Protein AF-A0A5M9EQ26-F1 (afdb_monomer)

pLDDT: mean 86.11, std 8.91, range [54.62, 96.19]

Radius of gyration: 27.4 Å; Cα contacts (8 Å, |Δi|>4): 83; chains: 1; bounding box: 53×30×78 Å

Secondary structure (DSSP, 8-state):
-HHHHHHHHHHHHHHHHHHHHHHHHHHHHHHHHHHHHHHHHHHHHHHHHHHHHHHHH-SS----SS---SSEEEEE-SSEEEEE-SSS-EEEEE---

Organism: Weissella paramesenteroides (NCBI:txid1249)

Sequence (97 aa):
MVKKRKAIILVQTVTLSFCLLAGLTMWLQRQVEQQNLRKQEYQYWLGRYQAVQYIRSCKEIKADKRLFVLPRVVVITKDYYIVKVTELQSVRVPRKK

Mean predicted aligned error: 9.02 Å

Solvent-accessible surface area (backbone atoms only — not comparable to full-atom values): 5558 Å² total; per-residue (Å²): 115,69,69,62,53,54,51,51,53,51,50,51,53,52,50,52,51,52,53,51,50,53,51,49,51,55,50,52,51,53,51,51,52,55,50,51,51,52,52,52,51,49,52,54,50,49,46,48,50,51,44,51,49,50,58,71,70,44,91,73,88,63,62,47,82,81,63,86,67,66,68,35,35,57,42,77,55,96,62,31,35,34,24,33,49,48,100,87,44,72,41,81,39,72,58,72,130

Foldseek 3Di:
DVVVVVVVVVVVVVVVVVVVVVVVVVVVVVVVVVVVVVVVVVVVVVLQVQQQVVVVPDPDADQDPPDPDPQHFPDDDPFWTWTDHDPPDIDTGTPDD

Structure (mmCIF, N/CA/C/O backbone):
data_AF-A0A5M9EQ26-F1
#
_entry.id   AF-A0A5M9EQ26-F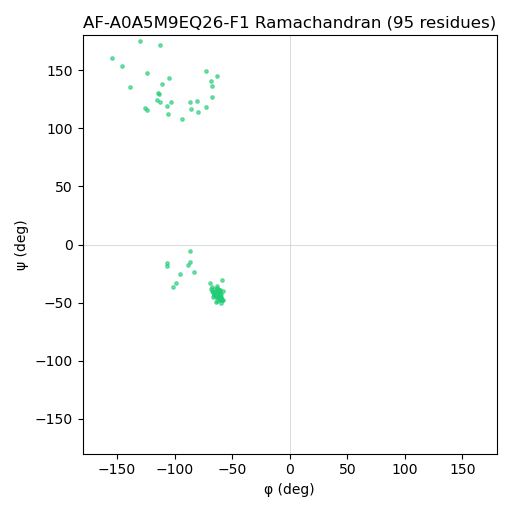1
#
loop_
_atom_site.group_PDB
_atom_site.id
_atom_site.type_symbol
_atom_site.label_atom_id
_atom_site.label_alt_id
_atom_site.label_comp_id
_atom_site.label_asym_id
_atom_site.label_entity_id
_atom_site.label_seq_id
_atom_site.pdbx_PDB_ins_code
_atom_site.Cartn_x
_atom_site.Cartn_y
_atom_site.Cartn_z
_atom_site.occupancy
_atom_site.B_iso_or_equiv
_atom_site.auth_seq_id
_atom_site.auth_comp_id
_atom_site.auth_asym_id
_atom_site.auth_atom_id
_atom_site.pdbx_PDB_model_num
ATOM 1 N N . MET A 1 1 ? 31.656 11.792 -52.257 1.00 57.62 1 MET A N 1
ATOM 2 C CA . MET A 1 1 ? 31.033 12.571 -51.153 1.00 57.62 1 MET A CA 1
ATOM 3 C C . MET A 1 1 ? 29.623 12.101 -50.761 1.00 57.62 1 MET A C 1
ATOM 5 O O . MET A 1 1 ? 29.322 12.111 -49.575 1.00 57.62 1 MET A O 1
ATOM 9 N N . VAL A 1 2 ? 28.776 11.631 -51.691 1.00 62.97 2 VAL A N 1
ATOM 10 C CA . VAL A 1 2 ? 27.375 11.221 -51.412 1.00 62.97 2 VAL A CA 1
ATOM 11 C C . VAL A 1 2 ? 27.241 10.050 -50.416 1.00 62.97 2 VAL A C 1
ATOM 13 O O . VAL A 1 2 ? 26.397 10.100 -49.526 1.00 62.97 2 VAL A O 1
ATOM 16 N N . LYS A 1 3 ? 28.106 9.024 -50.496 1.00 64.31 3 LYS A N 1
ATOM 17 C CA . LYS A 1 3 ? 28.077 7.862 -49.578 1.00 64.31 3 LYS A CA 1
ATOM 18 C C . LYS A 1 3 ? 28.352 8.236 -48.109 1.00 64.31 3 LYS A C 1
ATOM 20 O O . LYS A 1 3 ? 27.678 7.726 -47.224 1.00 64.31 3 LYS A O 1
ATOM 25 N N . LYS A 1 4 ? 29.274 9.178 -47.851 1.00 66.50 4 LYS A N 1
ATOM 26 C CA . LYS A 1 4 ? 29.591 9.659 -46.489 1.00 66.50 4 LYS A CA 1
ATOM 27 C C . LYS A 1 4 ? 28.407 10.403 -45.852 1.00 66.50 4 LYS A C 1
ATOM 29 O O . LYS A 1 4 ? 28.127 10.195 -44.682 1.00 66.50 4 LYS A O 1
ATOM 34 N N . ARG A 1 5 ? 27.663 11.204 -46.629 1.00 70.00 5 ARG A N 1
ATOM 35 C CA . ARG A 1 5 ? 26.464 11.916 -46.140 1.00 70.00 5 ARG A CA 1
ATOM 36 C C . ARG A 1 5 ? 25.320 10.965 -45.773 1.00 70.00 5 ARG A C 1
ATOM 38 O O . ARG A 1 5 ? 24.701 11.151 -44.735 1.00 70.00 5 ARG A O 1
ATOM 45 N N . LYS A 1 6 ? 25.083 9.918 -46.575 1.00 75.19 6 LYS A N 1
ATOM 46 C CA . LYS A 1 6 ? 24.068 8.890 -46.268 1.00 75.19 6 LYS A CA 1
ATOM 47 C C . LYS A 1 6 ? 24.382 8.130 -44.973 1.00 75.19 6 LYS A C 1
ATOM 49 O O . LYS A 1 6 ? 23.477 7.900 -44.182 1.00 75.19 6 LYS A O 1
ATOM 54 N N . ALA A 1 7 ? 25.655 7.804 -44.733 1.00 78.75 7 ALA A N 1
ATOM 55 C CA . ALA A 1 7 ? 26.087 7.162 -43.490 1.00 78.75 7 ALA A CA 1
ATOM 56 C C . ALA A 1 7 ? 25.875 8.065 -42.260 1.00 78.75 7 ALA A C 1
ATOM 58 O O . ALA A 1 7 ? 25.404 7.592 -41.235 1.00 78.75 7 ALA A O 1
ATOM 59 N N . ILE A 1 8 ? 26.151 9.369 -42.375 1.00 83.50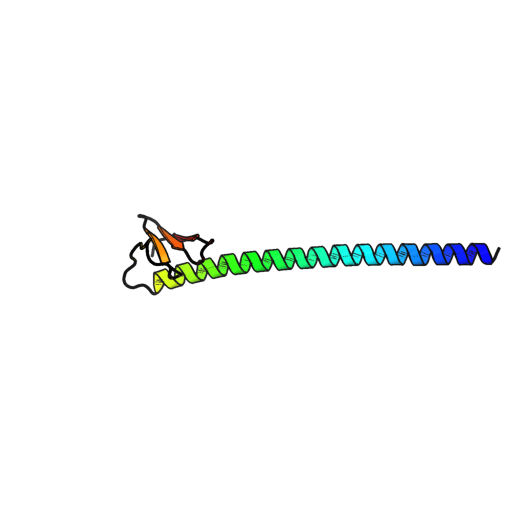 8 ILE A N 1
ATOM 60 C CA . ILE A 1 8 ? 25.928 10.333 -41.282 1.00 83.50 8 ILE A CA 1
ATOM 61 C C . ILE A 1 8 ? 24.436 10.452 -40.940 1.00 83.50 8 ILE A C 1
ATOM 63 O O . ILE A 1 8 ? 24.082 10.409 -39.766 1.00 83.50 8 ILE A O 1
ATOM 67 N N . ILE A 1 9 ? 23.559 10.538 -41.946 1.00 84.19 9 ILE A N 1
ATOM 68 C CA . ILE A 1 9 ? 22.101 10.598 -41.734 1.00 84.19 9 ILE A CA 1
ATOM 69 C C . ILE A 1 9 ? 21.592 9.307 -41.076 1.00 84.19 9 ILE A C 1
ATOM 71 O O . ILE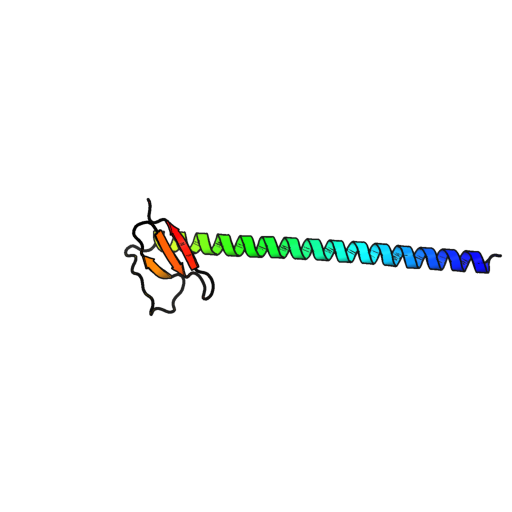 A 1 9 ? 20.764 9.358 -40.167 1.00 84.19 9 ILE A O 1
ATOM 75 N N . LEU A 1 10 ? 22.112 8.147 -41.486 1.00 87.19 10 LEU A N 1
ATOM 76 C CA . LEU A 1 10 ? 21.766 6.868 -40.867 1.00 87.19 10 LEU A CA 1
ATOM 77 C C . LEU A 1 10 ? 22.186 6.828 -39.389 1.00 87.19 10 LEU A C 1
ATOM 79 O O . LEU A 1 10 ? 21.393 6.457 -38.535 1.00 87.19 10 LEU A O 1
ATOM 83 N N . VAL A 1 11 ? 23.402 7.274 -39.066 1.00 89.75 11 VAL A N 1
ATOM 84 C CA . VAL A 1 11 ? 23.865 7.338 -37.671 1.00 89.75 11 VAL A CA 1
ATOM 85 C C . VAL A 1 11 ? 23.000 8.299 -36.856 1.00 89.75 11 VAL A C 1
ATOM 87 O O . VAL A 1 11 ? 22.553 7.939 -35.776 1.00 89.75 11 VAL A O 1
ATOM 90 N N . GLN A 1 12 ? 22.690 9.488 -37.378 1.00 88.50 12 GLN A N 1
ATOM 91 C CA . GLN A 1 12 ? 21.841 10.458 -36.678 1.00 88.50 12 GLN A CA 1
ATOM 92 C C . GLN A 1 12 ? 20.425 9.928 -36.429 1.00 88.50 12 GLN A C 1
ATOM 94 O O . GLN A 1 12 ? 19.903 10.088 -35.329 1.00 88.50 12 GLN A O 1
ATOM 99 N N . THR A 1 13 ? 19.815 9.272 -37.417 1.00 89.50 13 THR A N 1
ATOM 100 C CA . THR A 1 13 ? 18.470 8.688 -37.274 1.00 89.50 13 THR A CA 1
ATOM 101 C C . THR A 1 13 ? 18.449 7.538 -36.274 1.00 89.50 13 THR A C 1
ATOM 103 O O . THR A 1 13 ? 17.539 7.478 -35.446 1.00 89.50 13 THR A O 1
ATOM 106 N N . VAL A 1 14 ? 19.468 6.675 -36.279 1.00 92.25 14 VAL A N 1
ATOM 107 C CA . VAL A 1 14 ? 19.601 5.593 -35.294 1.00 92.25 14 VAL A CA 1
ATOM 108 C C . VAL A 1 14 ? 19.791 6.170 -33.892 1.00 92.25 14 VAL A C 1
ATOM 110 O O . VAL A 1 14 ? 19.042 5.811 -32.987 1.00 92.25 14 VAL A O 1
ATOM 113 N N . THR A 1 15 ? 20.716 7.115 -33.711 1.00 90.62 15 THR A N 1
ATOM 114 C CA . THR A 1 15 ? 20.974 7.735 -32.404 1.00 90.62 15 THR A CA 1
ATOM 115 C C . THR A 1 15 ? 19.736 8.449 -31.862 1.00 90.62 15 THR A C 1
ATOM 117 O O . THR A 1 15 ? 19.370 8.234 -30.709 1.00 90.62 15 THR A O 1
ATOM 120 N N . LEU A 1 16 ? 19.038 9.236 -32.688 1.00 92.94 16 LEU A N 1
ATOM 121 C CA . LEU A 1 16 ? 17.795 9.905 -32.286 1.00 92.94 16 LEU A CA 1
ATOM 122 C C . LEU A 1 16 ? 16.703 8.900 -31.904 1.00 92.94 16 LEU A C 1
ATOM 124 O O . LEU A 1 16 ? 16.026 9.094 -30.897 1.00 92.94 16 LEU A O 1
ATOM 128 N N . SER A 1 17 ? 16.568 7.806 -32.658 1.00 93.12 17 SER A N 1
ATOM 129 C CA . SER A 1 17 ? 15.607 6.742 -32.347 1.00 93.12 17 SER A CA 1
ATOM 130 C C . SER A 1 17 ? 15.920 6.077 -31.005 1.00 93.12 17 SER A C 1
ATOM 132 O O . SER A 1 17 ? 15.015 5.884 -30.195 1.00 93.12 17 SER A O 1
ATOM 134 N N . PHE A 1 18 ? 17.195 5.793 -30.719 1.00 93.31 18 PHE A N 1
ATOM 135 C CA . PHE A 1 18 ? 17.617 5.255 -29.422 1.00 93.31 18 PHE A CA 1
ATOM 136 C C . PHE A 1 18 ? 17.366 6.235 -28.271 1.00 93.31 18 PHE A C 1
ATOM 138 O O . PHE A 1 18 ? 16.863 5.821 -27.228 1.00 93.31 18 PHE A O 1
ATOM 145 N N . CYS A 1 19 ? 17.657 7.527 -28.449 1.00 93.56 19 CYS A N 1
ATOM 146 C CA . CYS A 1 19 ? 17.379 8.542 -27.430 1.00 93.56 19 CYS A CA 1
ATOM 147 C C . CYS A 1 19 ? 15.878 8.665 -27.136 1.00 93.56 19 CYS A C 1
ATOM 149 O O . CYS A 1 19 ? 15.486 8.748 -25.973 1.00 93.56 19 CYS A O 1
ATOM 151 N N . LEU A 1 20 ? 15.036 8.636 -28.172 1.00 94.19 20 LEU A N 1
ATOM 152 C CA . LEU A 1 20 ? 13.582 8.670 -28.019 1.00 94.19 20 LEU A CA 1
ATOM 153 C C . LEU A 1 20 ? 13.060 7.420 -27.306 1.00 94.19 20 LEU A C 1
ATOM 155 O O . LEU A 1 20 ? 12.248 7.538 -26.390 1.00 94.19 20 LEU A O 1
ATOM 159 N N . LEU A 1 21 ? 13.560 6.237 -27.673 1.00 95.50 21 LEU A N 1
ATOM 160 C CA . LEU A 1 21 ? 13.209 4.986 -27.000 1.00 95.50 21 LEU A CA 1
ATOM 161 C C . LEU A 1 21 ? 13.614 5.010 -25.523 1.00 95.50 21 LEU A C 1
ATOM 163 O O . LEU A 1 21 ? 12.794 4.674 -24.674 1.00 95.50 21 LEU A O 1
ATOM 167 N N . ALA A 1 22 ? 14.829 5.460 -25.204 1.00 94.44 22 ALA A N 1
ATOM 168 C CA . ALA A 1 22 ? 15.298 5.576 -23.824 1.00 94.44 22 ALA A CA 1
ATOM 169 C C . ALA A 1 22 ? 14.464 6.581 -23.006 1.00 94.44 22 ALA A C 1
ATOM 171 O O . ALA A 1 22 ? 14.105 6.314 -21.860 1.00 94.44 22 ALA A O 1
ATOM 172 N N . GLY A 1 23 ? 14.101 7.722 -23.600 1.00 95.31 23 GLY A N 1
ATOM 173 C CA . GLY A 1 23 ? 13.221 8.697 -22.955 1.00 95.31 23 GLY A CA 1
ATOM 174 C C . GLY A 1 23 ? 11.828 8.126 -22.673 1.00 95.31 23 GLY A C 1
ATOM 175 O O . GLY A 1 23 ? 11.296 8.299 -21.575 1.00 95.31 23 GLY A O 1
ATOM 176 N N . LEU A 1 24 ? 11.259 7.395 -23.635 1.00 95.56 24 LEU A N 1
ATOM 177 C CA . LEU A 1 24 ? 9.956 6.745 -23.489 1.00 95.56 24 LEU A CA 1
ATOM 178 C C . LEU A 1 24 ? 9.971 5.646 -22.423 1.00 95.56 24 LEU A C 1
ATOM 180 O O . LEU A 1 24 ? 9.045 5.585 -21.615 1.00 95.56 24 LEU A O 1
ATOM 184 N N . THR A 1 25 ? 11.005 4.803 -22.375 1.00 94.94 25 THR A N 1
ATOM 185 C CA . THR A 1 25 ? 11.096 3.743 -21.359 1.00 94.94 25 THR A CA 1
ATOM 186 C C . THR A 1 25 ? 11.241 4.322 -19.956 1.00 94.94 25 THR A C 1
ATOM 188 O O . THR A 1 25 ? 10.514 3.897 -19.058 1.00 94.94 25 THR A O 1
ATOM 191 N N . MET A 1 26 ? 12.083 5.346 -19.768 1.00 95.50 26 MET A N 1
ATOM 192 C CA . MET A 1 26 ? 12.201 6.044 -18.481 1.00 95.50 26 MET A CA 1
ATOM 193 C C . MET A 1 26 ? 10.881 6.700 -18.061 1.00 95.50 26 MET A C 1
ATOM 195 O O . MET A 1 26 ? 10.491 6.629 -16.893 1.00 95.50 26 MET A O 1
ATOM 199 N N . TRP A 1 27 ? 10.165 7.319 -19.003 1.00 95.69 27 TRP A N 1
ATOM 200 C CA . TRP A 1 27 ? 8.861 7.916 -18.726 1.00 95.69 27 TRP A CA 1
ATOM 201 C C . TRP A 1 27 ? 7.831 6.866 -18.302 1.00 95.69 27 TRP A C 1
ATOM 203 O O . TRP A 1 27 ? 7.149 7.039 -17.290 1.00 95.69 27 TRP A O 1
ATOM 213 N N . LEU A 1 28 ? 7.729 5.765 -19.051 1.00 96.19 28 LEU A N 1
ATOM 214 C CA . LEU A 1 28 ? 6.815 4.665 -18.745 1.00 96.19 28 LEU A CA 1
ATOM 215 C C . LEU A 1 28 ? 7.126 4.049 -17.383 1.00 96.19 28 LEU A C 1
ATOM 217 O O . LEU A 1 28 ? 6.208 3.833 -16.592 1.00 96.19 28 LEU A O 1
ATOM 221 N N . GLN A 1 29 ? 8.403 3.839 -17.072 1.00 95.44 29 GLN A N 1
ATOM 222 C CA . GLN A 1 29 ? 8.816 3.325 -15.773 1.00 95.44 29 GLN A CA 1
ATOM 223 C C . GLN A 1 29 ? 8.368 4.252 -14.637 1.00 95.44 29 GLN A C 1
ATOM 225 O O . GLN A 1 29 ? 7.754 3.793 -13.674 1.00 95.44 29 GLN A O 1
ATOM 230 N N . ARG A 1 30 ? 8.555 5.568 -14.789 1.00 94.69 30 ARG A N 1
ATOM 231 C CA . ARG A 1 30 ? 8.102 6.552 -13.797 1.00 94.69 30 ARG A CA 1
ATOM 232 C C . ARG A 1 30 ? 6.579 6.558 -13.627 1.00 94.69 30 ARG A C 1
ATOM 234 O O . ARG A 1 30 ? 6.087 6.704 -12.510 1.00 94.69 30 ARG A O 1
ATOM 241 N N . GLN A 1 31 ? 5.820 6.371 -14.709 1.00 94.56 31 GLN A N 1
ATOM 242 C CA . GLN A 1 31 ? 4.359 6.238 -14.641 1.00 94.56 31 GLN A CA 1
ATOM 243 C C . GLN A 1 31 ? 3.936 4.972 -13.887 1.00 94.56 31 GLN A C 1
ATOM 245 O O . GLN A 1 31 ? 3.031 5.030 -13.052 1.00 94.56 31 GLN A O 1
ATOM 250 N N . VAL A 1 32 ? 4.603 3.843 -14.135 1.00 95.31 32 VAL A N 1
ATOM 251 C CA . VAL A 1 32 ? 4.345 2.578 -13.431 1.00 95.31 32 VAL A CA 1
ATOM 252 C C . VAL A 1 32 ? 4.659 2.708 -11.940 1.00 95.31 32 VAL A C 1
ATOM 254 O O . VAL A 1 32 ? 3.840 2.317 -11.108 1.00 95.31 32 VAL A O 1
ATOM 257 N N . GLU A 1 33 ? 5.788 3.321 -11.583 1.00 94.81 33 GLU A N 1
ATOM 258 C CA . GLU A 1 33 ? 6.146 3.596 -10.187 1.00 94.81 33 GLU A CA 1
ATOM 259 C C . GLU A 1 33 ? 5.083 4.458 -9.491 1.00 94.81 33 GLU A C 1
ATOM 261 O O . GLU A 1 33 ? 4.588 4.096 -8.422 1.00 94.81 33 GLU A O 1
ATOM 266 N N . GLN A 1 34 ? 4.639 5.544 -10.129 1.00 93.75 34 GLN A N 1
ATOM 267 C CA . GLN A 1 34 ? 3.574 6.399 -9.593 1.00 93.75 34 GLN A CA 1
ATOM 268 C C . GLN A 1 34 ? 2.230 5.672 -9.450 1.00 93.75 34 GLN A C 1
ATOM 270 O O . GLN A 1 34 ? 1.466 5.942 -8.521 1.00 93.75 34 GLN A O 1
ATOM 275 N N . GLN A 1 35 ? 1.895 4.762 -10.366 1.00 94.31 35 GLN A N 1
ATOM 276 C CA . GLN A 1 35 ? 0.696 3.934 -10.236 1.00 94.31 35 GLN A CA 1
ATOM 277 C C . GLN A 1 35 ? 0.814 2.946 -9.073 1.00 94.31 35 GLN A C 1
ATOM 279 O O . GLN A 1 35 ? -0.156 2.762 -8.338 1.00 94.31 35 GLN A O 1
ATOM 284 N N . ASN A 1 36 ? 1.984 2.340 -8.875 1.00 94.94 36 ASN A N 1
ATOM 285 C CA . ASN A 1 36 ? 2.217 1.413 -7.771 1.00 94.94 36 ASN A CA 1
ATOM 286 C C . ASN A 1 36 ? 2.139 2.117 -6.413 1.00 94.94 36 ASN A C 1
ATOM 288 O O . ASN A 1 36 ? 1.470 1.605 -5.517 1.00 94.94 36 ASN A O 1
ATOM 292 N N . LEU A 1 37 ? 2.718 3.314 -6.286 1.00 93.94 37 LEU A N 1
ATOM 293 C CA . LEU A 1 37 ? 2.593 4.134 -5.076 1.00 93.94 37 LEU A CA 1
ATOM 294 C C . LEU A 1 37 ? 1.126 4.457 -4.767 1.00 93.94 37 LEU A C 1
ATOM 296 O O . LEU A 1 37 ? 0.658 4.204 -3.660 1.00 93.94 37 LEU A O 1
ATOM 300 N N . ARG A 1 38 ? 0.354 4.902 -5.768 1.00 92.69 38 ARG A N 1
ATOM 301 C CA . ARG A 1 38 ? -1.086 5.163 -5.594 1.00 92.69 38 ARG A CA 1
ATOM 302 C C . ARG A 1 38 ? -1.872 3.915 -5.192 1.00 92.69 38 ARG A C 1
ATOM 304 O O . ARG A 1 38 ? -2.773 4.001 -4.361 1.00 92.69 38 ARG A O 1
ATOM 311 N N . LYS A 1 39 ? -1.543 2.745 -5.752 1.00 93.31 39 LYS A N 1
ATOM 312 C CA . LYS A 1 39 ? -2.164 1.468 -5.355 1.00 93.31 39 LYS A CA 1
ATOM 313 C C . LYS A 1 39 ? -1.853 1.121 -3.899 1.00 93.31 39 LYS A C 1
ATOM 315 O O . LYS A 1 39 ? -2.758 0.701 -3.182 1.00 93.31 39 LYS A O 1
ATOM 320 N N . GLN A 1 40 ? -0.610 1.315 -3.460 1.00 89.06 40 GLN A N 1
ATOM 321 C CA . GLN A 1 40 ? -0.206 1.081 -2.072 1.00 89.06 40 GLN A CA 1
ATOM 322 C C . GLN A 1 40 ? -0.928 2.029 -1.108 1.00 89.06 40 GLN A C 1
ATOM 324 O O . GLN A 1 40 ? -1.473 1.577 -0.101 1.00 89.06 40 GLN A O 1
ATOM 329 N N . GLU A 1 41 ? -1.003 3.319 -1.438 1.00 90.56 41 GLU A N 1
ATOM 330 C CA . GLU A 1 41 ? -1.768 4.298 -0.658 1.00 90.56 41 GLU A CA 1
ATOM 331 C C . GLU A 1 41 ? -3.249 3.922 -0.585 1.00 90.56 41 GLU A C 1
ATOM 333 O O . GLU A 1 41 ? -3.836 3.913 0.497 1.00 90.56 41 GLU A O 1
ATOM 338 N N . TYR A 1 42 ? -3.856 3.549 -1.714 1.00 91.19 42 TYR A N 1
ATOM 339 C CA . TYR A 1 42 ? -5.247 3.111 -1.748 1.00 91.19 42 TYR A CA 1
ATOM 340 C C . TYR A 1 42 ? -5.486 1.895 -0.845 1.00 91.19 42 TYR A C 1
ATOM 342 O O . TYR A 1 42 ? -6.405 1.913 -0.030 1.00 91.19 42 TYR A O 1
ATOM 350 N N . GLN A 1 43 ? -4.642 0.862 -0.930 1.00 88.81 43 GLN A N 1
ATOM 351 C CA . GLN A 1 43 ? -4.743 -0.323 -0.069 1.00 88.81 43 GLN A CA 1
ATOM 352 C C . GLN A 1 43 ? -4.567 0.028 1.413 1.00 88.81 43 GLN A C 1
ATOM 354 O O . GLN A 1 43 ? -5.292 -0.485 2.271 1.00 88.81 43 GLN A O 1
ATOM 359 N N . TYR A 1 44 ? -3.644 0.938 1.723 1.00 88.69 44 TYR A N 1
ATOM 360 C CA . TYR A 1 44 ? -3.445 1.437 3.078 1.00 88.69 44 TYR A CA 1
ATOM 361 C C . TYR A 1 44 ? -4.712 2.105 3.631 1.00 88.69 44 TYR A C 1
ATOM 363 O O . TYR A 1 44 ? -5.171 1.762 4.728 1.00 88.69 44 TYR A O 1
ATOM 371 N N . TRP A 1 45 ? -5.307 3.021 2.865 1.00 89.81 45 TRP A N 1
ATOM 372 C CA . TRP A 1 45 ? -6.523 3.733 3.259 1.00 89.81 45 TRP A CA 1
ATOM 373 C C . TRP A 1 45 ? -7.751 2.827 3.304 1.00 89.81 45 TRP A C 1
ATOM 375 O O . TRP A 1 45 ? -8.547 2.938 4.237 1.00 89.81 45 TRP A O 1
ATOM 385 N N . LEU A 1 46 ? -7.877 1.887 2.367 1.00 91.38 46 LEU A N 1
ATOM 386 C CA . LEU A 1 46 ? -8.943 0.889 2.354 1.00 91.38 46 LEU A CA 1
ATOM 387 C C . LEU A 1 46 ? -8.899 0.024 3.617 1.00 91.38 46 LEU A C 1
ATOM 389 O O . LEU A 1 46 ? -9.917 -0.129 4.292 1.00 91.38 46 LEU A O 1
ATOM 393 N N . GLY A 1 47 ? -7.715 -0.474 3.989 1.00 90.25 47 GLY A N 1
ATOM 394 C CA . GLY A 1 47 ? -7.544 -1.243 5.219 1.00 90.25 47 GLY A CA 1
ATOM 395 C C . GLY A 1 47 ? -7.912 -0.426 6.460 1.00 90.25 47 GLY A C 1
ATOM 396 O O . GLY A 1 47 ? -8.601 -0.915 7.357 1.00 90.25 47 GLY A O 1
ATOM 397 N N . ARG A 1 48 ? -7.531 0.859 6.495 1.00 90.19 48 ARG A N 1
ATOM 398 C CA . ARG A 1 48 ? -7.951 1.773 7.568 1.00 90.19 48 ARG A CA 1
ATOM 399 C C . ARG A 1 48 ? -9.462 1.949 7.642 1.00 90.19 48 ARG A C 1
ATOM 401 O O . ARG A 1 48 ? -10.021 1.871 8.735 1.00 90.19 48 ARG A O 1
ATOM 408 N N . TYR A 1 49 ? -10.112 2.167 6.506 1.00 90.94 49 TYR A N 1
ATOM 409 C CA . TYR A 1 49 ? -11.559 2.321 6.433 1.00 90.94 49 TYR A CA 1
ATOM 410 C C . TYR A 1 49 ? -12.282 1.064 6.934 1.00 90.94 49 TYR A C 1
ATOM 412 O O . TYR A 1 49 ? -13.138 1.163 7.812 1.00 90.94 49 TYR A O 1
ATOM 420 N N . GLN A 1 50 ? -11.870 -0.118 6.468 1.00 90.56 50 GLN A N 1
ATOM 421 C CA . GLN A 1 50 ? -12.425 -1.401 6.907 1.00 90.56 50 GLN A CA 1
ATOM 422 C C . GLN A 1 50 ? -12.257 -1.620 8.416 1.00 90.56 50 GLN A C 1
ATOM 424 O O . GLN A 1 50 ? -13.203 -2.032 9.084 1.00 90.56 50 GLN A O 1
ATOM 429 N N . ALA A 1 51 ? -11.087 -1.297 8.979 1.00 89.88 51 ALA A N 1
ATOM 430 C CA . ALA A 1 51 ? -10.843 -1.406 10.417 1.00 89.88 51 ALA A CA 1
ATOM 431 C C . ALA A 1 51 ? -11.783 -0.517 11.246 1.00 89.88 51 ALA A C 1
ATOM 433 O O . ALA A 1 51 ? -12.336 -0.957 12.255 1.00 89.88 51 ALA A O 1
ATOM 434 N N . VAL A 1 52 ? -11.969 0.734 10.815 1.00 90.31 52 VAL A N 1
ATOM 435 C CA . VAL A 1 52 ? -12.872 1.687 11.476 1.00 90.31 52 VAL A CA 1
ATOM 436 C C . VAL A 1 52 ? -14.323 1.232 11.346 1.00 90.31 52 VAL A C 1
ATOM 438 O O . VAL A 1 52 ? -15.058 1.247 12.332 1.00 90.31 52 VAL A O 1
ATOM 441 N N . GLN A 1 53 ? -14.739 0.806 10.152 1.00 90.12 53 GLN A N 1
ATOM 442 C CA . GLN A 1 53 ? -16.099 0.338 9.899 1.00 90.12 53 GLN A CA 1
ATOM 443 C C . GLN A 1 53 ? -16.429 -0.910 10.723 1.00 90.12 53 GLN A C 1
ATOM 445 O O . GLN A 1 53 ? -17.505 -0.968 11.311 1.00 90.12 53 GLN A O 1
ATOM 450 N N . TYR A 1 54 ? -15.493 -1.857 10.827 1.00 88.38 54 TYR A N 1
ATOM 451 C CA . TYR A 1 54 ? -15.633 -3.053 11.657 1.00 88.38 54 TYR A CA 1
ATOM 452 C C . TYR A 1 54 ? -15.838 -2.705 13.136 1.00 88.38 54 TYR A C 1
ATOM 454 O O . TYR A 1 54 ? -16.759 -3.198 13.779 1.00 88.38 54 TYR A O 1
ATOM 462 N N . ILE A 1 55 ? -15.028 -1.790 13.677 1.00 87.50 55 ILE A N 1
ATOM 463 C CA . ILE A 1 55 ? -15.191 -1.322 15.061 1.00 87.50 55 ILE A CA 1
ATOM 464 C C . ILE A 1 55 ? -16.545 -0.644 15.273 1.00 87.50 55 ILE A C 1
ATOM 466 O O . ILE A 1 55 ? -17.161 -0.841 16.316 1.00 87.50 55 ILE A O 1
ATOM 470 N N . ARG A 1 56 ? -17.015 0.142 14.298 1.00 86.62 56 ARG A N 1
ATOM 471 C CA . ARG A 1 56 ? -18.317 0.822 14.373 1.00 86.62 56 ARG A CA 1
ATOM 472 C C . ARG A 1 56 ? -19.501 -0.141 14.286 1.00 86.62 56 ARG A C 1
ATOM 474 O O . ARG A 1 56 ? -20.532 0.144 14.885 1.00 86.62 56 ARG A O 1
ATOM 481 N N . SER A 1 57 ? -19.385 -1.237 13.536 1.00 86.81 57 SER A N 1
ATOM 482 C CA . SER A 1 57 ? -20.470 -2.211 13.374 1.00 86.81 57 SER A CA 1
ATOM 483 C C . SER A 1 57 ? -20.540 -3.232 14.514 1.00 86.81 57 SER A C 1
ATOM 485 O O . SER A 1 57 ? -21.611 -3.782 14.780 1.00 86.81 57 SER A O 1
ATOM 487 N N . CYS A 1 58 ? -19.436 -3.480 15.221 1.00 83.44 58 CYS A N 1
ATOM 488 C CA . CYS A 1 58 ? -19.412 -4.381 16.369 1.00 83.44 58 CYS A CA 1
ATOM 489 C C . CYS A 1 58 ? -20.102 -3.769 17.601 1.00 83.44 58 CYS A C 1
ATOM 491 O O . CYS A 1 58 ? -19.623 -2.794 18.175 1.00 83.44 58 CYS A O 1
ATOM 493 N N . LYS A 1 59 ? -21.182 -4.409 18.075 1.00 72.25 59 LYS A N 1
ATOM 494 C CA . LYS A 1 59 ? -21.841 -4.062 19.351 1.00 72.25 59 LYS A CA 1
ATOM 495 C C . LYS A 1 59 ? -20.968 -4.372 20.573 1.00 72.25 59 LYS A C 1
ATOM 497 O O . LYS A 1 59 ? -20.965 -3.614 21.535 1.00 72.25 59 LYS A O 1
ATOM 502 N N . GLU A 1 60 ? -20.206 -5.464 20.518 1.00 77.31 60 GLU A N 1
ATOM 503 C CA . GLU A 1 60 ? -19.233 -5.847 21.542 1.00 77.31 60 GLU A CA 1
ATOM 504 C C . GLU A 1 60 ? -17.864 -6.062 20.901 1.00 77.31 60 GLU A C 1
ATOM 506 O O . GLU A 1 60 ? -17.681 -6.956 20.075 1.00 77.31 60 GLU A O 1
ATOM 511 N N . ILE A 1 61 ? -16.882 -5.252 21.294 1.00 79.75 61 ILE A N 1
ATOM 512 C CA . ILE A 1 61 ? -15.507 -5.389 20.815 1.00 79.75 61 ILE A CA 1
ATOM 513 C C . ILE A 1 61 ? -14.740 -6.260 21.809 1.00 79.75 61 ILE A C 1
ATOM 515 O O . ILE A 1 61 ? -14.416 -5.814 22.911 1.00 79.75 61 ILE A O 1
ATOM 519 N N . LYS A 1 62 ? -14.425 -7.493 21.408 1.00 78.88 62 LYS A N 1
ATOM 520 C CA . LYS A 1 62 ? -13.563 -8.415 22.161 1.00 78.88 62 LYS A CA 1
ATOM 521 C C . LYS A 1 62 ? -12.247 -8.602 21.411 1.00 78.88 62 LYS A C 1
ATOM 523 O O . LYS A 1 62 ? -12.234 -8.686 20.185 1.00 78.88 62 LYS A O 1
ATOM 528 N N . ALA A 1 63 ? -11.137 -8.617 22.147 1.00 77.50 63 ALA A N 1
ATOM 529 C CA . ALA A 1 63 ? -9.834 -8.931 21.578 1.00 77.50 63 ALA A CA 1
ATOM 530 C C . ALA A 1 63 ? -9.734 -10.447 21.449 1.00 77.50 63 ALA A C 1
ATOM 532 O O . ALA A 1 63 ? -9.697 -11.134 22.470 1.00 77.50 63 ALA A O 1
ATOM 533 N N . ASP A 1 64 ? -9.680 -10.957 20.222 1.00 75.31 64 ASP A N 1
ATOM 534 C CA . ASP A 1 64 ? -9.544 -12.390 20.000 1.00 75.31 64 ASP A CA 1
ATOM 535 C C . ASP A 1 64 ? -8.321 -12.694 19.138 1.00 75.31 64 ASP A C 1
ATOM 537 O O . ASP A 1 64 ? -8.198 -12.289 17.979 1.00 75.31 64 ASP A O 1
ATOM 541 N N . LYS A 1 65 ? -7.371 -13.396 19.755 1.00 68.62 65 LYS A N 1
ATOM 542 C CA . LYS A 1 65 ? -6.113 -13.796 19.120 1.00 68.62 65 LYS A CA 1
ATOM 543 C C . LYS A 1 65 ? -6.240 -15.134 18.392 1.00 68.62 65 LYS A C 1
ATOM 545 O O . LYS A 1 65 ? -5.374 -15.430 17.573 1.00 68.62 65 LYS A O 1
ATOM 550 N N . ARG A 1 66 ? -7.276 -15.929 18.693 1.00 69.62 66 ARG A N 1
ATOM 551 C CA . ARG A 1 66 ? -7.427 -17.315 18.212 1.00 69.62 66 ARG A CA 1
ATOM 552 C C . ARG A 1 66 ? -8.291 -17.424 16.959 1.00 69.62 66 ARG A C 1
ATOM 554 O O . ARG A 1 66 ? -8.118 -18.357 16.184 1.00 69.62 66 ARG A O 1
ATOM 561 N N . LEU A 1 67 ? -9.188 -16.467 16.739 1.00 69.88 67 LEU A N 1
ATOM 562 C CA . LEU A 1 67 ? -9.976 -16.384 15.511 1.00 69.88 67 LEU A CA 1
ATOM 563 C C . LEU A 1 67 ? -9.073 -16.042 14.322 1.00 69.88 67 LEU A C 1
ATOM 565 O O . LEU A 1 67 ? -8.361 -15.046 14.360 1.00 69.88 67 LEU A O 1
ATOM 569 N N . PHE A 1 68 ? -9.129 -16.837 13.251 1.00 73.00 68 PHE A N 1
ATOM 570 C CA . PHE A 1 68 ? -8.423 -16.552 11.993 1.00 73.00 68 PHE A CA 1
ATOM 571 C C . PHE A 1 68 ? -9.218 -15.652 11.040 1.00 73.00 68 PHE A C 1
ATOM 573 O O . PHE A 1 68 ? -8.674 -15.192 10.042 1.00 73.00 68 PHE A O 1
ATOM 580 N N . VAL A 1 69 ? -10.463 -15.323 11.387 1.00 79.81 69 VAL A N 1
ATOM 581 C CA . VAL A 1 69 ? -11.328 -14.436 10.602 1.00 79.81 69 VAL A CA 1
ATOM 582 C C . VAL A 1 69 ? -10.784 -13.002 10.631 1.00 79.81 69 VAL A C 1
ATOM 584 O O . VAL A 1 69 ? -10.251 -12.539 11.645 1.00 79.81 69 VAL A O 1
ATOM 587 N N . LEU A 1 70 ? -10.871 -12.319 9.494 1.00 83.12 70 LEU A N 1
ATOM 588 C CA . LEU A 1 70 ? -10.46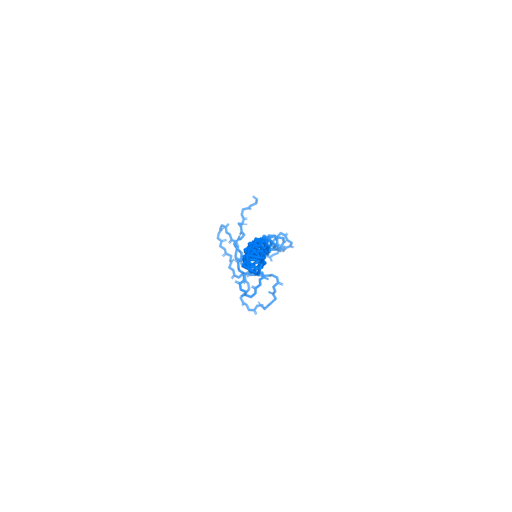2 -10.933 9.286 1.00 83.12 70 LEU A CA 1
ATOM 589 C C . LEU A 1 70 ? -11.665 -10.141 8.745 1.00 83.12 70 LEU A C 1
ATOM 591 O O . LEU A 1 70 ? -12.445 -10.714 7.982 1.00 83.12 70 LEU A O 1
ATOM 595 N N . PRO A 1 71 ? -11.814 -8.845 9.068 1.00 85.50 71 PRO A N 1
ATOM 596 C CA . PRO A 1 71 ? -11.029 -8.060 10.028 1.00 85.50 71 PRO A CA 1
ATOM 597 C C . PRO A 1 71 ? -11.335 -8.436 11.492 1.00 85.50 71 PRO A C 1
ATOM 599 O O . PRO A 1 71 ? -12.450 -8.832 11.811 1.00 85.50 71 PRO A O 1
ATOM 602 N N . ARG A 1 72 ? -10.355 -8.311 12.403 1.00 86.06 72 ARG A N 1
ATOM 603 C CA . ARG A 1 72 ? -10.530 -8.626 13.840 1.00 86.06 72 ARG A CA 1
ATOM 604 C C . ARG A 1 72 ? -9.730 -7.727 14.773 1.00 86.06 72 ARG A C 1
ATOM 606 O O . ARG A 1 72 ? -8.657 -7.256 14.411 1.00 86.06 72 ARG A O 1
ATOM 613 N N . VAL A 1 73 ? -10.191 -7.546 16.011 1.00 87.12 73 VAL A N 1
ATOM 614 C CA . VAL A 1 73 ? -9.430 -6.820 17.043 1.00 87.12 73 VAL A CA 1
ATOM 615 C C . VAL A 1 73 ? -8.476 -7.776 17.755 1.00 87.12 73 VAL A C 1
ATOM 617 O O . VAL A 1 73 ? -8.902 -8.768 18.336 1.00 87.12 73 VAL A O 1
ATOM 620 N N . VAL A 1 74 ? -7.181 -7.468 17.727 1.00 87.62 74 VAL A N 1
ATOM 621 C CA . VAL A 1 74 ? -6.129 -8.295 18.350 1.00 87.62 74 VAL A CA 1
ATOM 622 C C . VAL A 1 74 ? -5.725 -7.742 19.715 1.00 87.62 74 VAL A C 1
ATOM 624 O O . VAL A 1 74 ? -5.376 -8.500 20.621 1.00 87.62 74 VAL A O 1
ATOM 627 N N . VAL A 1 75 ? -5.773 -6.415 19.872 1.00 87.00 75 VAL A N 1
ATOM 628 C CA . VAL A 1 75 ? -5.429 -5.724 21.119 1.00 87.00 75 VAL A CA 1
ATOM 629 C C . VAL A 1 75 ? -6.421 -4.596 21.367 1.00 87.00 75 VAL A C 1
ATOM 631 O O . VAL A 1 75 ? -6.732 -3.818 20.465 1.00 87.00 75 VAL A O 1
ATOM 634 N N . ILE A 1 76 ? -6.886 -4.494 22.610 1.00 88.31 76 ILE A N 1
ATOM 635 C CA . ILE A 1 76 ? -7.679 -3.371 23.104 1.00 88.31 76 ILE A CA 1
ATOM 636 C C . ILE A 1 76 ? -6.827 -2.635 24.134 1.00 88.31 76 ILE A C 1
ATOM 638 O O . ILE A 1 76 ? -6.382 -3.224 25.118 1.00 88.31 76 ILE A O 1
ATOM 642 N N . THR A 1 77 ? -6.597 -1.348 23.911 1.00 87.50 77 THR A N 1
ATOM 643 C CA . THR A 1 77 ? -5.909 -0.456 24.849 1.00 87.50 77 THR A CA 1
ATOM 644 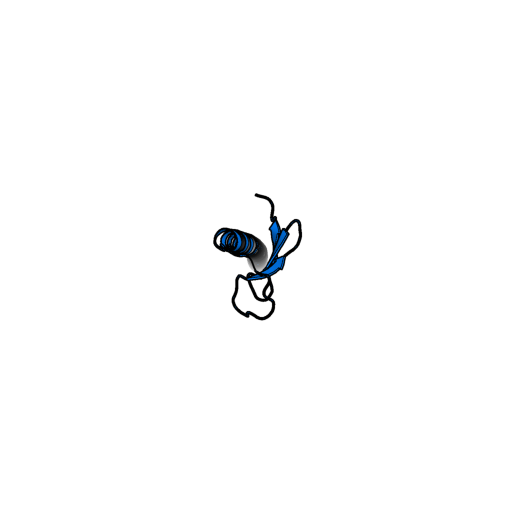C C . THR A 1 77 ? -6.900 0.587 25.381 1.00 87.50 77 THR A C 1
ATOM 646 O O . THR A 1 77 ? -8.0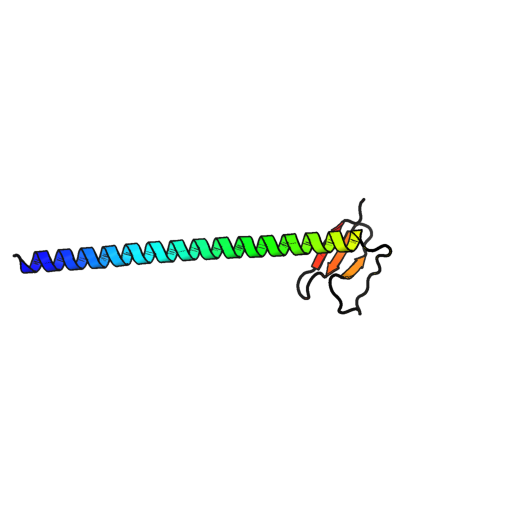51 0.668 24.937 1.00 87.50 77 THR A O 1
ATOM 649 N N . LYS A 1 78 ? -6.484 1.384 26.373 1.00 84.38 78 LYS A N 1
ATOM 650 C CA . LYS A 1 78 ? -7.300 2.478 26.921 1.00 84.38 78 LYS A CA 1
ATOM 651 C C . LYS A 1 78 ? -7.692 3.498 25.840 1.00 84.38 78 LYS A C 1
ATOM 653 O O . LYS A 1 78 ? -8.855 3.878 25.783 1.00 84.38 78 LYS A O 1
ATOM 658 N N . ASP A 1 79 ? -6.773 3.830 24.929 1.00 87.06 79 ASP A N 1
ATOM 659 C CA . ASP A 1 79 ? -6.968 4.914 23.949 1.00 87.06 79 ASP A CA 1
ATOM 660 C C . ASP A 1 79 ? -7.219 4.452 22.507 1.00 87.06 79 ASP A C 1
ATOM 662 O O . ASP A 1 79 ? -7.663 5.238 21.669 1.00 87.06 79 ASP A O 1
ATOM 666 N N . TYR A 1 80 ? -6.936 3.189 22.182 1.00 89.88 80 TYR A N 1
ATOM 667 C CA . TYR A 1 80 ? -7.037 2.675 20.817 1.00 89.88 80 TYR A CA 1
ATOM 668 C C . TYR A 1 80 ? -7.274 1.164 20.772 1.00 89.88 80 TYR A C 1
ATOM 670 O O . TYR A 1 80 ? -6.977 0.423 21.709 1.00 89.88 80 TYR A O 1
ATOM 678 N N . TYR A 1 81 ? -7.768 0.721 19.626 1.00 89.25 81 TYR A N 1
ATOM 679 C CA . TYR A 1 81 ? -7.895 -0.659 19.195 1.00 89.25 81 TYR A CA 1
ATOM 680 C C . TYR A 1 81 ? -6.823 -0.966 18.149 1.00 89.25 81 TYR A C 1
ATOM 682 O O . TYR A 1 81 ? -6.501 -0.119 17.315 1.00 89.25 81 TYR A O 1
ATOM 690 N N . ILE A 1 82 ? -6.278 -2.178 18.167 1.00 89.50 82 ILE A N 1
ATOM 691 C CA . ILE A 1 82 ? -5.461 -2.698 17.068 1.00 89.50 82 ILE A CA 1
ATOM 692 C C . ILE A 1 82 ? -6.299 -3.729 16.324 1.00 89.50 82 ILE A C 1
ATOM 694 O O . ILE A 1 82 ? -6.599 -4.798 16.862 1.00 89.50 82 ILE A O 1
ATOM 698 N N . VAL A 1 83 ? -6.667 -3.395 15.089 1.00 89.00 83 VAL A N 1
ATOM 699 C CA . VAL A 1 83 ? -7.450 -4.244 14.192 1.00 89.00 83 VAL A CA 1
ATOM 700 C C . VAL A 1 83 ? -6.528 -4.860 13.158 1.00 89.00 83 VAL A C 1
ATOM 702 O O . VAL A 1 83 ? -5.858 -4.151 12.412 1.00 89.00 83 VAL A O 1
ATOM 705 N N . LYS A 1 84 ? -6.506 -6.182 13.083 1.00 90.12 84 LYS A N 1
ATOM 706 C CA . LYS A 1 84 ? -5.859 -6.910 12.002 1.00 90.12 84 LYS A CA 1
ATOM 707 C C . LYS A 1 84 ? -6.853 -7.040 10.851 1.00 90.12 84 LYS A C 1
ATOM 709 O O . LYS A 1 84 ? -7.921 -7.620 11.036 1.00 90.12 84 LYS A O 1
ATOM 714 N N . VAL A 1 85 ? -6.526 -6.446 9.707 1.00 88.31 85 VAL A N 1
ATOM 715 C CA . VAL A 1 85 ? -7.412 -6.371 8.527 1.00 88.31 85 VAL A CA 1
A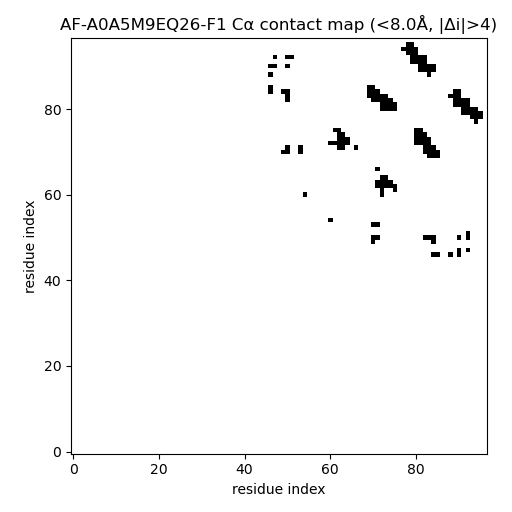TOM 716 C C . VAL A 1 85 ? -7.010 -7.406 7.484 1.00 88.31 85 VAL A C 1
ATOM 718 O O . VAL A 1 85 ? -7.865 -8.038 6.878 1.00 88.31 85 VAL A O 1
ATOM 721 N N . THR A 1 86 ? -5.706 -7.636 7.339 1.00 85.19 86 THR A N 1
ATOM 722 C CA . THR A 1 86 ? -5.129 -8.726 6.543 1.00 85.19 86 THR A CA 1
ATOM 723 C C . THR A 1 86 ? -4.100 -9.483 7.382 1.00 85.19 86 THR A C 1
ATOM 725 O O . THR A 1 86 ? -3.789 -9.088 8.509 1.00 85.19 86 THR A O 1
ATOM 728 N N . GLU A 1 87 ? -3.535 -10.575 6.867 1.00 82.81 87 GLU A N 1
ATOM 729 C CA . GLU A 1 87 ? -2.507 -11.338 7.590 1.00 82.81 87 GLU A CA 1
ATOM 730 C C . GLU A 1 87 ? -1.267 -10.510 7.947 1.00 82.81 87 GLU A C 1
ATOM 732 O O . GLU A 1 87 ? -0.663 -10.733 9.001 1.00 82.81 87 GLU A O 1
ATOM 737 N N . LEU A 1 88 ? -0.946 -9.522 7.110 1.00 84.31 88 LEU A N 1
ATOM 738 C CA . LEU A 1 88 ? 0.242 -8.679 7.222 1.00 84.31 88 LEU A CA 1
ATOM 739 C C . LEU A 1 88 ? -0.076 -7.255 7.702 1.00 84.31 88 LEU A C 1
ATOM 741 O O . LEU A 1 88 ? 0.812 -6.565 8.196 1.00 84.31 88 LEU A O 1
ATOM 745 N N . GLN A 1 89 ? -1.331 -6.805 7.601 1.00 83.94 89 GLN A N 1
ATOM 746 C CA . GLN A 1 89 ? -1.713 -5.432 7.924 1.00 83.94 89 GLN A CA 1
ATOM 747 C C . GLN A 1 89 ? -2.489 -5.348 9.240 1.00 83.94 89 GLN A C 1
ATOM 749 O O . GLN A 1 89 ? -3.598 -5.872 9.384 1.00 83.94 89 GLN A O 1
ATOM 754 N N . SER A 1 90 ? -1.911 -4.607 10.188 1.00 88.31 90 SER A N 1
ATOM 755 C CA . SER A 1 90 ? -2.561 -4.208 11.436 1.00 88.31 90 SER A CA 1
ATOM 756 C C . SER A 1 90 ? -2.748 -2.695 11.467 1.00 88.31 90 SER A C 1
ATOM 758 O O . SER A 1 90 ? -1.817 -1.931 11.223 1.00 88.31 90 SER A O 1
ATOM 760 N N . VAL A 1 91 ? -3.962 -2.256 11.775 1.00 90.31 91 VAL A N 1
ATOM 761 C CA . VAL A 1 91 ? -4.364 -0.854 11.821 1.00 90.31 91 VAL A CA 1
ATOM 762 C C . VAL A 1 91 ? -4.688 -0.466 13.256 1.00 90.31 91 VAL A C 1
ATOM 764 O O . VAL A 1 91 ? -5.497 -1.107 13.923 1.00 90.31 91 VAL A O 1
ATOM 767 N N . ARG A 1 92 ? -4.097 0.637 13.721 1.00 89.38 92 ARG A N 1
ATOM 768 C CA . ARG A 1 92 ? -4.513 1.295 14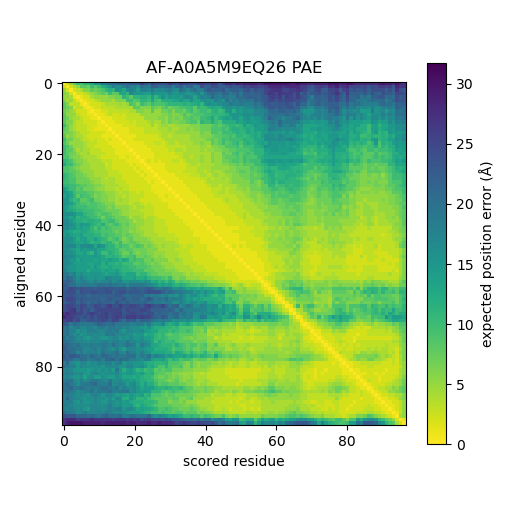.960 1.00 89.38 92 ARG A CA 1
ATOM 769 C C . ARG A 1 92 ? -5.737 2.166 14.680 1.00 89.38 92 ARG A C 1
ATOM 771 O O . ARG A 1 92 ? -5.665 3.073 13.854 1.00 89.38 92 ARG A O 1
ATOM 778 N N . VAL A 1 93 ? -6.822 1.919 15.401 1.00 88.94 93 VAL A N 1
ATOM 779 C CA . VAL A 1 93 ? -8.051 2.716 15.364 1.00 88.94 93 VAL A CA 1
ATOM 780 C C . VAL A 1 93 ? -8.244 3.369 16.733 1.00 88.94 93 VAL A C 1
ATOM 782 O O . VAL A 1 93 ? -8.229 2.658 17.735 1.00 88.94 93 VAL A O 1
ATOM 785 N N . PRO A 1 94 ? -8.386 4.699 16.832 1.00 87.50 94 PRO A N 1
ATOM 786 C CA . PRO A 1 94 ? -8.618 5.358 18.114 1.00 87.50 94 PRO A CA 1
ATOM 787 C C . PRO A 1 94 ? -9.948 4.907 18.732 1.00 87.50 94 PRO A C 1
ATOM 789 O O . PRO A 1 94 ? -10.920 4.649 18.027 1.00 87.50 94 PRO A O 1
ATOM 792 N N . ARG A 1 95 ? -9.985 4.811 20.063 1.00 81.19 95 ARG A N 1
ATOM 793 C CA . ARG A 1 95 ? -11.177 4.412 20.827 1.00 81.19 95 ARG A CA 1
ATOM 794 C C . ARG A 1 95 ? -12.099 5.591 21.147 1.00 81.19 95 ARG A C 1
ATOM 796 O O . ARG A 1 95 ? -13.237 5.385 21.559 1.00 81.19 95 ARG A O 1
ATOM 803 N N . LYS A 1 96 ? -11.606 6.823 20.993 1.00 70.81 96 LYS A N 1
ATOM 804 C CA . LYS A 1 96 ? -12.384 8.028 21.289 1.00 70.81 96 LYS A CA 1
ATOM 805 C C . LYS A 1 96 ? -13.541 8.190 20.294 1.00 70.81 96 LYS A C 1
ATOM 807 O O . LYS A 1 96 ? -13.362 7.954 19.102 1.00 70.81 96 LYS A O 1
ATOM 812 N N . LYS A 1 97 ? -14.700 8.537 20.866 1.00 54.62 97 LYS A N 1
ATOM 813 C CA . LYS A 1 97 ? -15.961 8.899 20.207 1.00 54.62 97 LYS A CA 1
ATOM 814 C C . LYS A 1 97 ? -15.772 10.033 19.211 1.00 54.62 97 LYS A C 1
ATOM 816 O O . LYS A 1 97 ? -15.015 10.966 19.558 1.00 54.62 97 LYS A O 1
#

Nearest PDB structures (foldseek):
  7ouf-assembly1_D  TM=7.145E-01  e=1.568E+00  Simian T-lymphotropic virus 1
  7pel-assembly1_D  TM=5.470E-01  e=1.568E+00  Simian T-lym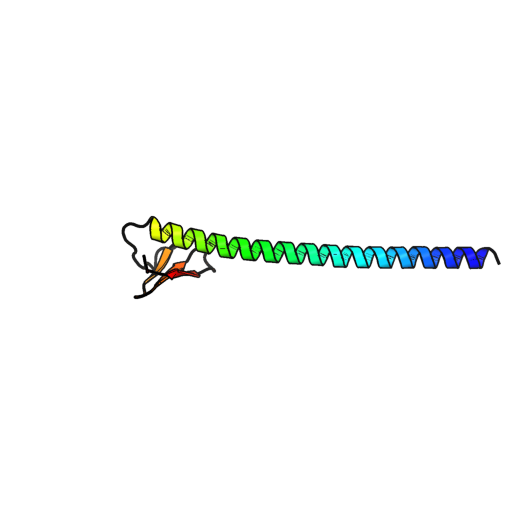photropic virus 1
  5y4o-assembly1_A  TM=5.101E-01  e=4.038E+00  Escherichia coli O157:H7
  4agf-assembly1_G  TM=5.460E-01  e=7.417E+00  Escherichia coli